Protein AF-A0A832KBS7-F1 (afdb_monomer)

Nearest PDB structures (foldseek):
  8oir-assembly1_Aa  TM=6.541E-01  e=2.185E-02  Homo sapiens

Mean predicted aligned error: 11.43 Å

pLDDT: mean 84.5, std 11.67, range [45.91, 96.69]

Foldseek 3Di:
DVVLVVVLVVLVVLLVVLVVCVVPDDDDDPVCVVSVVSNVLSVVLVVLSVVLVVLVVVLVVLVVQCPDPDPVSVVVSVVVNVVSVVVNVVSSVVNCVSPDCVVVPPDDDDDDQ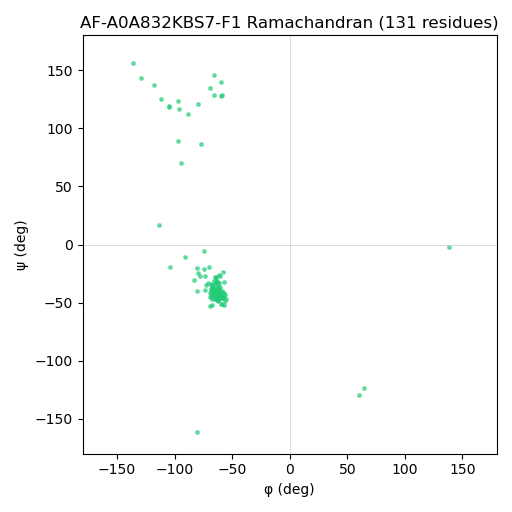DQDPDPPVSVVVSVVVVVVD

Structure (mmCIF, N/CA/C/O backbone):
data_AF-A0A832KBS7-F1
#
_entry.id   AF-A0A832KBS7-F1
#
loop_
_atom_site.group_PDB
_atom_site.id
_atom_site.type_symbol
_atom_site.label_atom_id
_atom_site.label_alt_id
_atom_site.label_comp_id
_atom_site.label_asym_id
_atom_site.label_entity_id
_atom_site.label_seq_id
_atom_site.pdbx_PDB_ins_code
_atom_site.Cartn_x
_atom_site.Cartn_y
_atom_site.Cartn_z
_atom_site.occupancy
_atom_site.B_iso_or_equiv
_atom_site.auth_seq_id
_atom_site.auth_comp_id
_atom_site.auth_asym_id
_atom_site.auth_atom_id
_atom_site.pdbx_PDB_model_num
ATOM 1 N N . MET A 1 1 ? 7.654 -3.974 10.184 1.00 50.47 1 MET A N 1
ATOM 2 C CA . MET A 1 1 ? 6.546 -3.039 9.891 1.00 50.47 1 MET A CA 1
ATOM 3 C C . MET A 1 1 ? 7.036 -1.706 9.322 1.00 50.47 1 MET A C 1
ATOM 5 O O . MET A 1 1 ? 6.384 -1.224 8.414 1.00 50.47 1 MET A O 1
ATOM 9 N N . GLU A 1 2 ? 8.180 -1.144 9.743 1.00 57.00 2 GLU A N 1
ATOM 10 C CA . GLU A 1 2 ? 8.692 0.133 9.181 1.00 57.00 2 GLU A CA 1
ATOM 11 C C . GLU A 1 2 ? 9.035 0.082 7.680 1.00 57.00 2 GLU A C 1
ATOM 13 O O . GLU A 1 2 ? 8.813 1.056 6.971 1.00 57.00 2 GLU A O 1
ATOM 18 N N . GLY A 1 3 ? 9.482 -1.068 7.160 1.00 73.88 3 GLY A N 1
ATOM 19 C CA . GLY A 1 3 ? 9.907 -1.173 5.759 1.00 73.88 3 GLY A CA 1
ATOM 20 C C . GLY A 1 3 ? 8.812 -0.897 4.721 1.00 73.88 3 GLY A C 1
ATOM 21 O O . GLY A 1 3 ? 9.093 -0.274 3.706 1.00 73.88 3 GLY A O 1
ATOM 22 N N . ILE A 1 4 ? 7.558 -1.308 4.963 1.00 81.00 4 ILE A N 1
ATOM 23 C CA . ILE A 1 4 ? 6.496 -1.131 3.956 1.00 81.00 4 ILE A CA 1
ATOM 24 C C . ILE A 1 4 ? 6.055 0.328 3.828 1.00 81.00 4 ILE A C 1
ATOM 26 O O . ILE A 1 4 ? 5.757 0.779 2.729 1.00 81.00 4 ILE A O 1
ATOM 30 N N . LEU A 1 5 ? 6.054 1.081 4.932 1.00 83.31 5 LEU A N 1
ATOM 31 C CA . LEU A 1 5 ? 5.694 2.499 4.918 1.00 83.31 5 LEU A CA 1
ATOM 32 C C . LEU A 1 5 ? 6.730 3.316 4.141 1.00 83.31 5 LEU A C 1
ATOM 34 O O . LEU A 1 5 ? 6.354 4.156 3.329 1.00 83.31 5 LEU A O 1
ATOM 38 N N . THR A 1 6 ? 8.017 3.002 4.306 1.00 86.00 6 THR A N 1
ATOM 39 C CA . THR A 1 6 ? 9.089 3.624 3.519 1.00 86.00 6 THR A CA 1
ATOM 40 C C . THR A 1 6 ? 8.956 3.324 2.024 1.00 86.00 6 THR A C 1
ATOM 42 O O . THR A 1 6 ? 9.149 4.216 1.202 1.00 86.00 6 THR A O 1
ATOM 45 N N . GLU A 1 7 ? 8.609 2.091 1.643 1.00 84.75 7 GLU A N 1
ATOM 46 C CA . GLU A 1 7 ? 8.374 1.753 0.231 1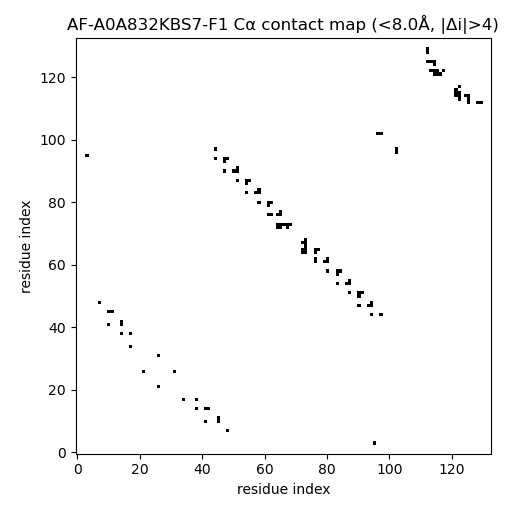.00 84.75 7 GLU A CA 1
ATOM 47 C C . GLU A 1 7 ? 7.141 2.470 -0.334 1.00 84.75 7 GLU A C 1
ATOM 49 O O . GLU A 1 7 ? 7.194 3.029 -1.427 1.00 84.75 7 GLU A O 1
ATOM 54 N N . ILE A 1 8 ? 6.054 2.534 0.437 1.00 88.94 8 ILE A N 1
ATOM 55 C CA . ILE A 1 8 ? 4.846 3.288 0.084 1.00 88.94 8 ILE A CA 1
ATOM 56 C C . ILE A 1 8 ? 5.174 4.758 -0.215 1.00 88.94 8 ILE A C 1
ATOM 58 O O . ILE A 1 8 ? 4.748 5.285 -1.243 1.00 88.94 8 ILE A O 1
ATOM 62 N N . GLU A 1 9 ? 5.961 5.408 0.643 1.00 89.12 9 GLU A N 1
ATOM 63 C CA . GLU A 1 9 ? 6.368 6.804 0.450 1.00 89.12 9 GLU A CA 1
ATOM 64 C C . GLU A 1 9 ? 7.189 6.998 -0.829 1.00 89.12 9 GLU A C 1
ATOM 66 O O . GLU A 1 9 ? 6.992 7.981 -1.547 1.00 89.12 9 GLU A O 1
ATOM 71 N N . LYS A 1 10 ? 8.079 6.053 -1.163 1.00 89.06 10 LYS A N 1
ATOM 72 C CA . LYS A 1 10 ? 8.833 6.095 -2.425 1.00 89.06 10 LYS A CA 1
ATOM 73 C C . LYS A 1 10 ? 7.901 6.060 -3.633 1.00 89.06 10 LYS A C 1
ATOM 75 O O . LYS A 1 10 ? 8.069 6.875 -4.537 1.00 89.06 10 LYS A O 1
ATOM 80 N N . PHE A 1 11 ? 6.911 5.165 -3.646 1.00 89.75 11 PHE A N 1
ATOM 81 C CA . PHE A 1 11 ? 5.966 5.055 -4.763 1.00 89.75 11 PHE A CA 1
ATOM 82 C C . PHE A 1 11 ? 5.064 6.284 -4.898 1.00 89.75 11 PHE A C 1
ATOM 84 O O . PHE A 1 11 ? 4.825 6.745 -6.013 1.00 89.75 11 PHE A O 1
ATOM 91 N N . GLU A 1 12 ? 4.606 6.864 -3.790 1.00 91.06 12 GLU A N 1
ATOM 92 C CA . GLU A 1 12 ? 3.830 8.108 -3.815 1.00 91.06 12 GLU A CA 1
ATOM 93 C C . GLU A 1 12 ? 4.645 9.298 -4.329 1.00 91.06 12 GLU A C 1
ATOM 95 O O . GLU A 1 12 ? 4.154 10.076 -5.152 1.00 91.06 12 GLU A O 1
ATOM 100 N N . ASN A 1 13 ? 5.893 9.434 -3.872 1.00 91.75 13 ASN A N 1
ATOM 101 C CA . ASN A 1 13 ? 6.796 10.474 -4.358 1.00 91.75 13 ASN A CA 1
ATOM 102 C C . ASN A 1 13 ? 7.065 10.293 -5.851 1.00 91.75 13 ASN A C 1
ATOM 104 O O . ASN A 1 13 ? 6.926 11.246 -6.616 1.00 91.75 13 ASN A O 1
ATOM 108 N N . ARG A 1 14 ? 7.335 9.059 -6.285 1.00 90.06 14 ARG A N 1
ATOM 109 C CA . ARG A 1 14 ? 7.560 8.750 -7.694 1.00 90.06 14 ARG A CA 1
ATOM 110 C C . ARG A 1 14 ? 6.336 9.040 -8.561 1.00 90.06 14 ARG A C 1
ATOM 112 O O . ARG A 1 14 ? 6.466 9.610 -9.640 1.00 90.06 14 ARG A O 1
ATOM 119 N N . TYR A 1 15 ? 5.137 8.713 -8.082 1.00 91.38 15 TYR A N 1
ATOM 120 C CA . TYR A 1 15 ? 3.894 9.034 -8.781 1.00 91.38 15 TYR A CA 1
ATOM 121 C C . TYR A 1 15 ? 3.692 10.547 -8.925 1.00 91.38 15 TYR A C 1
ATOM 123 O O . TYR A 1 15 ? 3.265 11.021 -9.980 1.00 91.38 15 TYR A O 1
ATOM 131 N N . ARG A 1 16 ? 4.031 11.329 -7.893 1.00 92.19 16 ARG A N 1
ATOM 132 C CA . ARG A 1 16 ? 3.989 12.797 -7.956 1.00 92.19 16 ARG A CA 1
ATOM 133 C C . ARG A 1 16 ? 5.000 13.345 -8.960 1.00 92.19 16 ARG A C 1
ATOM 135 O O . ARG A 1 16 ? 4.628 14.166 -9.793 1.00 92.19 16 ARG A O 1
ATOM 142 N N . GLU A 1 17 ? 6.237 12.856 -8.919 1.00 89.88 17 GLU A N 1
ATOM 143 C CA . GLU A 1 17 ? 7.285 13.227 -9.872 1.00 89.88 17 GLU A CA 1
ATOM 144 C C . GLU A 1 17 ? 6.856 12.956 -11.313 1.00 89.88 17 GLU A C 1
ATOM 146 O O . GLU A 1 17 ? 6.961 13.844 -12.152 1.00 89.88 17 GLU A O 1
ATOM 151 N N . LEU A 1 18 ? 6.324 11.764 -11.604 1.00 87.81 18 LEU A N 1
ATOM 152 C CA . LEU A 1 18 ? 5.857 11.423 -12.947 1.00 87.81 18 LEU A CA 1
ATOM 153 C C . LEU A 1 18 ? 4.716 12.336 -13.404 1.00 87.81 18 LEU A C 1
ATOM 155 O O . LEU A 1 18 ? 4.747 12.807 -14.537 1.00 87.81 18 LEU A O 1
ATOM 159 N N . ASN A 1 19 ? 3.748 12.647 -12.537 1.00 89.62 19 ASN A N 1
ATOM 160 C CA . ASN A 1 19 ? 2.683 13.602 -12.867 1.00 89.62 19 ASN A CA 1
ATOM 161 C C . ASN A 1 19 ? 3.239 14.991 -13.221 1.00 89.62 19 ASN A C 1
ATOM 163 O O . ASN A 1 19 ? 2.821 15.592 -14.211 1.00 89.62 19 ASN A O 1
ATOM 167 N N . GLU A 1 20 ? 4.201 15.501 -12.448 1.00 89.44 20 GLU A N 1
ATOM 168 C CA . GLU A 1 20 ? 4.854 16.780 -12.749 1.00 89.44 20 GLU A CA 1
ATOM 169 C C . GLU A 1 20 ? 5.660 16.724 -14.051 1.00 89.44 20 GLU A C 1
ATOM 171 O O . GLU A 1 20 ? 5.636 17.667 -14.845 1.00 89.44 20 GLU A O 1
ATOM 176 N N . LEU A 1 21 ? 6.352 15.611 -14.286 1.00 86.12 21 LEU A N 1
ATOM 177 C CA . LEU A 1 21 ? 7.130 15.357 -15.491 1.00 86.12 21 LEU A CA 1
ATOM 178 C C . LEU A 1 21 ? 6.241 15.336 -16.739 1.00 86.12 21 LEU A C 1
ATOM 180 O O . LEU A 1 21 ? 6.553 16.036 -17.703 1.00 86.12 21 LEU A O 1
ATOM 184 N N . PHE A 1 22 ? 5.115 14.615 -16.706 1.00 85.62 22 PHE A N 1
ATOM 185 C CA . PHE A 1 22 ? 4.126 14.593 -17.791 1.00 85.62 22 PHE A CA 1
ATOM 186 C C . PHE A 1 22 ? 3.471 15.958 -18.020 1.00 85.62 22 PHE A C 1
ATOM 188 O O . PHE A 1 22 ? 3.163 16.301 -19.158 1.00 85.62 22 PHE A O 1
ATOM 195 N N . ALA A 1 23 ? 3.285 16.761 -16.970 1.00 86.69 23 ALA A N 1
ATOM 196 C CA . ALA A 1 23 ? 2.718 18.102 -17.096 1.00 86.69 23 ALA A CA 1
ATOM 197 C C . ALA A 1 23 ? 3.693 19.125 -17.710 1.00 86.69 23 ALA A C 1
ATOM 199 O O . ALA A 1 23 ? 3.254 20.113 -18.299 1.00 86.69 23 ALA A O 1
ATOM 200 N N . ARG A 1 24 ? 5.010 18.928 -17.550 1.00 81.56 24 ARG A N 1
ATOM 201 C CA . ARG A 1 24 ? 6.047 19.894 -17.966 1.00 81.56 24 ARG A CA 1
ATOM 202 C C . ARG A 1 24 ? 6.794 19.510 -19.243 1.00 81.56 24 ARG A C 1
ATOM 204 O O . ARG A 1 24 ? 7.412 20.386 -19.845 1.00 81.56 24 ARG A O 1
ATOM 211 N N . SER A 1 25 ? 6.767 18.239 -19.645 1.00 78.19 25 SER A N 1
ATOM 212 C CA . SER A 1 25 ? 7.628 17.706 -20.708 1.00 78.19 25 SER A CA 1
ATOM 213 C C . SER A 1 25 ? 6.840 16.935 -21.764 1.00 78.19 25 SER A C 1
ATOM 215 O O . SER A 1 25 ? 5.930 16.178 -21.448 1.00 78.19 25 SER A O 1
ATOM 217 N N . ASN A 1 26 ? 7.261 17.055 -23.025 1.00 75.56 26 ASN A N 1
ATOM 218 C CA . ASN A 1 26 ? 6.802 16.187 -24.110 1.00 75.56 26 ASN A CA 1
ATOM 219 C C . ASN A 1 26 ? 7.816 15.058 -24.323 1.00 75.56 26 ASN A C 1
ATOM 221 O O . ASN A 1 26 ? 8.751 15.203 -25.113 1.00 75.56 26 ASN A O 1
ATOM 225 N N . PHE A 1 27 ? 7.640 13.943 -23.611 1.00 79.06 27 PHE A N 1
ATOM 226 C CA . PHE A 1 27 ? 8.446 12.734 -23.813 1.00 79.06 27 PHE A CA 1
ATOM 227 C C . PHE A 1 27 ? 8.190 12.121 -25.195 1.00 79.06 27 PHE A C 1
ATOM 229 O O . PHE A 1 27 ? 7.069 12.158 -25.703 1.00 79.06 27 PHE A O 1
ATOM 236 N N . GLN A 1 28 ? 9.221 11.528 -25.802 1.00 77.88 28 GLN A N 1
ATOM 237 C CA . GLN A 1 28 ? 9.121 10.873 -27.110 1.00 77.88 28 GLN A CA 1
ATOM 238 C C . GLN A 1 28 ? 9.860 9.533 -27.124 1.00 77.88 28 GLN A C 1
ATOM 240 O O . GLN A 1 28 ? 10.795 9.300 -26.361 1.00 77.88 28 GLN A O 1
ATOM 245 N N . GLY A 1 29 ? 9.449 8.641 -28.026 1.00 78.44 29 GLY A N 1
ATOM 246 C CA . GLY A 1 29 ? 10.133 7.370 -28.251 1.00 78.44 29 GLY A CA 1
ATOM 247 C C . GLY A 1 29 ? 10.172 6.478 -27.006 1.00 78.44 29 GLY A C 1
ATOM 248 O O . GLY A 1 29 ? 9.142 6.214 -26.388 1.00 78.44 29 GLY A O 1
ATOM 249 N N . LYS A 1 30 ? 11.364 5.979 -26.661 1.00 78.25 30 LYS A N 1
ATOM 250 C CA . LYS A 1 30 ? 11.553 4.993 -25.584 1.00 78.25 30 LYS A CA 1
ATOM 251 C C . LYS A 1 30 ? 11.246 5.548 -24.190 1.00 78.25 30 LYS A C 1
ATOM 253 O O . LYS A 1 30 ? 10.624 4.844 -23.404 1.00 78.25 30 LYS A O 1
ATOM 258 N N . GLU A 1 31 ? 11.592 6.805 -23.920 1.00 77.75 31 GLU A N 1
ATOM 259 C CA . GLU A 1 31 ? 11.370 7.441 -22.610 1.00 77.75 31 GLU A CA 1
ATOM 260 C C . GLU A 1 31 ? 9.877 7.537 -22.275 1.00 77.75 31 GLU A C 1
ATOM 262 O O . GLU A 1 31 ? 9.459 7.226 -21.163 1.00 77.75 31 GLU A O 1
ATOM 267 N N . LEU A 1 32 ? 9.046 7.888 -23.265 1.00 82.25 32 LEU A N 1
ATOM 268 C CA . LEU A 1 32 ? 7.593 7.919 -23.092 1.00 82.25 32 LEU A CA 1
ATOM 269 C C . LEU A 1 32 ? 7.042 6.528 -22.754 1.00 82.25 32 LEU A C 1
ATOM 271 O O . LEU A 1 32 ? 6.203 6.402 -21.868 1.00 82.25 32 LEU A O 1
ATOM 275 N N . ALA A 1 33 ? 7.511 5.487 -23.444 1.00 78.81 33 ALA A N 1
ATOM 276 C CA . ALA A 1 33 ? 7.057 4.118 -23.211 1.00 78.81 33 ALA A CA 1
ATOM 277 C C . ALA A 1 33 ? 7.481 3.584 -21.831 1.00 78.81 33 ALA A C 1
ATOM 279 O O . ALA A 1 33 ? 6.743 2.820 -21.210 1.00 78.81 33 ALA A O 1
ATOM 280 N N . GLU A 1 34 ? 8.655 3.968 -21.335 1.00 82.31 34 GLU A N 1
ATOM 281 C CA . GLU A 1 34 ? 9.123 3.610 -19.993 1.00 82.31 34 GLU A CA 1
ATOM 282 C C . GLU A 1 34 ? 8.308 4.321 -18.908 1.00 82.31 34 GLU A C 1
ATOM 284 O O . GLU A 1 34 ? 7.702 3.649 -18.070 1.00 82.31 34 GLU A O 1
ATOM 289 N N . TYR A 1 35 ? 8.185 5.650 -18.977 1.00 83.94 35 TYR A N 1
ATOM 290 C CA . TYR A 1 35 ? 7.425 6.414 -17.986 1.00 83.94 35 TYR A CA 1
ATOM 291 C C . TYR A 1 35 ? 5.929 6.108 -18.014 1.00 83.94 35 TYR A C 1
ATOM 293 O O . TYR A 1 35 ? 5.302 6.074 -16.961 1.00 83.94 35 TYR A O 1
ATOM 301 N N . ALA A 1 36 ? 5.337 5.842 -19.182 1.00 84.19 36 ALA A N 1
ATOM 302 C CA . ALA A 1 36 ? 3.926 5.472 -19.270 1.00 84.19 36 ALA A CA 1
ATOM 303 C C . ALA A 1 36 ? 3.646 4.109 -18.617 1.00 84.19 36 ALA A C 1
ATOM 305 O O . ALA A 1 36 ? 2.617 3.942 -17.965 1.00 84.19 36 ALA A O 1
ATOM 306 N N . ARG A 1 37 ? 4.563 3.140 -18.752 1.00 84.06 37 ARG A N 1
ATOM 307 C CA . ARG A 1 37 ? 4.449 1.839 -18.073 1.00 84.06 37 ARG A CA 1
ATOM 308 C C . ARG A 1 37 ? 4.576 1.985 -16.564 1.00 84.06 37 ARG A C 1
ATOM 310 O O . ARG A 1 37 ? 3.766 1.424 -15.830 1.00 84.06 37 ARG A O 1
ATOM 317 N N . GLU A 1 38 ? 5.559 2.760 -16.115 1.00 85.81 38 GLU A N 1
ATOM 318 C CA . GLU A 1 38 ? 5.752 3.054 -14.696 1.00 85.81 38 GLU A CA 1
ATOM 319 C C . GLU A 1 38 ? 4.535 3.782 -14.102 1.00 85.81 38 GLU A C 1
ATOM 321 O O . GLU A 1 38 ? 4.026 3.402 -13.049 1.00 85.81 38 GLU A O 1
ATOM 326 N N . PHE A 1 39 ? 4.003 4.771 -14.819 1.00 87.12 39 PHE A N 1
ATOM 327 C CA . PHE A 1 39 ? 2.806 5.502 -14.423 1.00 87.12 39 PHE A CA 1
ATOM 328 C C . PHE A 1 39 ? 1.578 4.596 -14.335 1.00 87.12 39 PHE A C 1
ATOM 330 O O . PHE A 1 39 ? 0.879 4.626 -13.329 1.00 87.12 39 PHE A O 1
ATOM 337 N N . ALA A 1 40 ? 1.342 3.746 -15.337 1.00 87.19 40 ALA A N 1
ATOM 338 C CA . ALA A 1 40 ? 0.214 2.814 -15.348 1.00 87.19 40 ALA A CA 1
ATOM 339 C C . ALA A 1 40 ? 0.289 1.773 -14.219 1.00 87.19 40 ALA A C 1
ATOM 341 O O . ALA A 1 40 ? -0.739 1.284 -13.745 1.00 87.19 40 ALA A O 1
ATOM 342 N N . PHE A 1 41 ? 1.499 1.409 -13.786 1.00 87.56 41 PHE A N 1
ATOM 343 C CA . PHE A 1 41 ? 1.684 0.605 -12.583 1.00 87.56 41 PHE A CA 1
ATOM 344 C C . PHE A 1 41 ? 1.288 1.391 -11.329 1.00 87.56 41 PHE A C 1
ATOM 346 O O . PHE A 1 41 ? 0.455 0.933 -10.542 1.00 87.56 41 PHE A O 1
ATOM 353 N N . LEU A 1 42 ? 1.842 2.593 -11.167 1.00 90.12 42 LEU A N 1
ATOM 354 C CA . LEU A 1 42 ? 1.601 3.430 -9.997 1.00 90.12 42 LEU A CA 1
ATOM 355 C C . LEU A 1 42 ? 0.133 3.850 -9.872 1.00 90.12 42 LEU A C 1
ATOM 357 O O . LEU A 1 42 ? -0.412 3.819 -8.776 1.00 90.12 42 LEU A O 1
ATOM 361 N N . GLU A 1 43 ? -0.545 4.143 -10.979 1.00 89.25 43 GLU A N 1
ATOM 362 C CA . GLU A 1 43 ? -1.972 4.481 -11.016 1.00 89.25 43 GLU A CA 1
ATOM 363 C C . GLU A 1 43 ? -2.849 3.377 -10.396 1.00 89.25 43 GLU A C 1
ATOM 365 O O . GLU A 1 43 ? -3.858 3.666 -9.756 1.00 89.25 43 GLU A O 1
ATOM 370 N N . LYS A 1 44 ? -2.437 2.107 -10.508 1.00 89.44 44 LYS A N 1
ATOM 371 C CA . LYS A 1 44 ? -3.126 0.965 -9.881 1.00 89.44 44 LYS A CA 1
ATOM 372 C C . LYS A 1 44 ? -2.733 0.760 -8.418 1.00 89.44 44 LYS A C 1
ATOM 374 O O . LYS A 1 44 ? -3.540 0.260 -7.634 1.00 89.44 44 LYS A O 1
ATOM 379 N N . LEU A 1 45 ? -1.501 1.110 -8.052 1.00 90.81 45 LEU A N 1
ATOM 380 C CA . LEU A 1 45 ? -0.961 0.921 -6.705 1.00 90.81 45 LEU A CA 1
ATOM 381 C C . LEU A 1 45 ? -1.422 2.018 -5.731 1.00 90.81 45 LEU A C 1
ATOM 383 O O . LEU A 1 45 ? -1.760 1.724 -4.585 1.00 90.81 45 LEU A O 1
ATOM 387 N N . ILE A 1 46 ? -1.478 3.274 -6.183 1.00 93.25 46 ILE A N 1
ATOM 388 C CA . ILE A 1 46 ? -1.793 4.443 -5.348 1.00 93.25 46 ILE A CA 1
ATOM 389 C C . ILE A 1 46 ? -3.159 4.337 -4.647 1.00 93.25 46 ILE A C 1
ATOM 391 O O . ILE A 1 46 ? -3.207 4.599 -3.445 1.00 93.25 46 ILE A O 1
ATOM 395 N N . PRO A 1 47 ? -4.257 3.904 -5.299 1.00 94.06 47 PRO A N 1
ATOM 396 C CA . PRO A 1 47 ? -5.539 3.728 -4.615 1.00 94.06 47 PRO A CA 1
ATOM 397 C C . PRO A 1 47 ? -5.470 2.728 -3.452 1.00 94.06 47 PRO A C 1
ATOM 399 O O . PRO A 1 47 ? -6.012 2.998 -2.383 1.00 94.06 47 PRO A O 1
ATOM 402 N N . LYS A 1 48 ? -4.740 1.614 -3.617 1.00 93.44 48 LYS A N 1
ATOM 403 C CA . LYS A 1 48 ? -4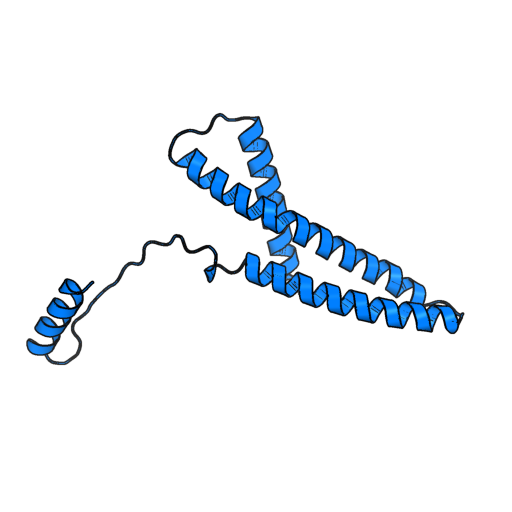.545 0.609 -2.555 1.00 93.44 48 LYS A CA 1
ATOM 404 C C . LYS A 1 48 ? -3.761 1.184 -1.378 1.00 93.44 48 LYS A C 1
ATOM 406 O O . LYS A 1 48 ? -4.104 0.949 -0.223 1.00 93.44 48 LYS A O 1
ATOM 411 N N . ILE A 1 49 ? -2.728 1.974 -1.672 1.00 93.62 49 ILE A N 1
ATOM 412 C CA . ILE A 1 49 ? -1.938 2.692 -0.665 1.00 93.62 49 ILE A CA 1
ATOM 413 C C . ILE A 1 49 ? -2.814 3.674 0.125 1.00 93.62 49 ILE A C 1
ATOM 415 O O . ILE A 1 49 ? -2.727 3.732 1.354 1.00 93.62 49 ILE A O 1
ATOM 419 N N . GLN A 1 50 ? -3.662 4.438 -0.564 1.00 94.38 50 GLN A N 1
ATOM 420 C CA . GLN A 1 50 ? -4.571 5.392 0.071 1.00 94.38 50 GLN A CA 1
ATOM 421 C C . GLN A 1 50 ? -5.589 4.685 0.970 1.00 94.38 50 GLN A C 1
ATOM 423 O O . GLN A 1 50 ? -5.818 5.127 2.096 1.00 94.38 50 GLN A O 1
ATOM 428 N N . GLU A 1 51 ? -6.155 3.569 0.508 1.00 95.62 51 GLU A N 1
ATOM 429 C CA . GLU A 1 51 ? -7.056 2.734 1.303 1.00 95.62 51 GLU A CA 1
ATOM 430 C C . GLU A 1 51 ? -6.352 2.188 2.551 1.00 95.62 51 GLU A C 1
ATOM 432 O O . GLU A 1 51 ? -6.863 2.331 3.659 1.00 95.62 51 GLU A O 1
ATOM 437 N N . TYR A 1 52 ? -5.133 1.663 2.406 1.00 95.44 52 TYR A N 1
ATOM 438 C CA . TYR A 1 52 ? -4.336 1.171 3.529 1.00 95.44 52 TYR A CA 1
ATOM 439 C C . TYR A 1 52 ? -4.075 2.259 4.580 1.00 95.44 52 TYR A C 1
ATOM 441 O O . TYR A 1 52 ? -4.293 2.037 5.771 1.00 95.44 52 TYR A O 1
ATOM 449 N N . LYS A 1 53 ? -3.676 3.466 4.157 1.00 94.38 53 LYS A N 1
ATOM 450 C CA . LYS A 1 53 ? -3.488 4.607 5.070 1.00 94.38 53 LYS A CA 1
ATOM 451 C C . LYS A 1 53 ? -4.786 5.022 5.760 1.00 94.38 53 LYS A C 1
ATOM 453 O O . LYS A 1 53 ? -4.757 5.385 6.934 1.00 94.38 53 LYS A O 1
ATOM 458 N N . LYS A 1 54 ? -5.918 4.955 5.055 1.00 96.12 54 LYS A N 1
ATOM 459 C CA . LYS A 1 54 ? -7.234 5.228 5.638 1.00 96.12 54 LYS A CA 1
ATOM 460 C C . LYS A 1 54 ? -7.567 4.218 6.735 1.00 96.12 54 LYS A C 1
ATOM 462 O O . LYS A 1 54 ? -7.917 4.638 7.831 1.00 96.12 54 LYS A O 1
ATOM 467 N N . VAL A 1 55 ? -7.375 2.924 6.475 1.00 96.50 55 VAL A N 1
A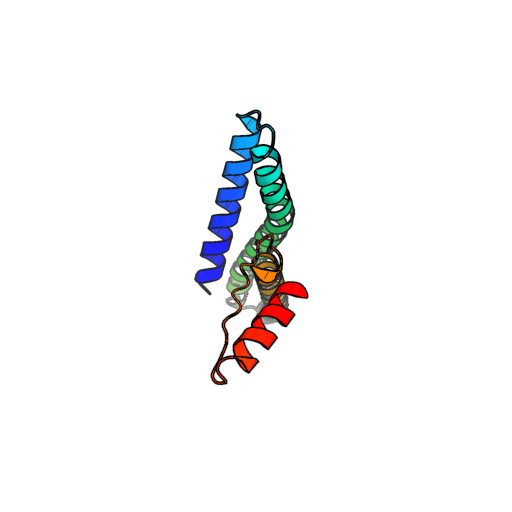TOM 468 C CA . VAL A 1 55 ? -7.596 1.862 7.468 1.00 96.50 55 VAL A CA 1
ATOM 469 C C . VAL A 1 55 ? -6.673 2.035 8.675 1.00 96.50 55 VAL A C 1
ATOM 471 O O . VAL A 1 55 ? -7.127 1.910 9.805 1.00 96.50 55 VAL A O 1
ATOM 474 N N . LEU A 1 56 ? -5.395 2.383 8.476 1.00 94.94 56 LEU A N 1
ATOM 475 C CA . LEU A 1 56 ? -4.484 2.669 9.593 1.00 94.94 56 LEU A CA 1
ATOM 476 C C . LEU A 1 56 ? -4.993 3.806 10.485 1.00 94.94 56 LEU A C 1
ATOM 478 O O . LEU A 1 56 ? -4.929 3.692 11.707 1.00 94.94 56 LEU A O 1
ATOM 482 N N . LYS A 1 57 ? -5.522 4.872 9.880 1.00 95.75 57 LYS A N 1
ATOM 483 C CA . LYS A 1 57 ? -6.115 5.982 10.625 1.00 95.75 57 LYS A CA 1
ATOM 484 C C . LYS A 1 57 ? -7.393 5.558 11.354 1.00 95.75 57 LYS A C 1
ATOM 486 O O . LYS A 1 57 ? -7.562 5.887 12.517 1.00 95.75 57 LYS A O 1
ATOM 491 N N . GLU A 1 58 ? -8.266 4.795 10.700 1.00 95.94 58 GLU A N 1
ATOM 492 C CA . GLU A 1 58 ? -9.487 4.264 11.321 1.00 95.94 58 GLU A CA 1
ATOM 493 C C . GLU A 1 58 ? -9.167 3.350 12.514 1.00 95.94 58 GLU A C 1
ATOM 495 O O . GLU A 1 58 ? -9.869 3.398 13.522 1.00 95.94 58 GLU A O 1
ATOM 500 N N . ILE A 1 59 ? -8.089 2.560 12.443 1.00 95.88 59 ILE A N 1
ATOM 501 C CA . ILE A 1 59 ? -7.587 1.766 13.574 1.00 95.88 59 ILE A CA 1
ATOM 502 C C . ILE A 1 59 ? -7.162 2.680 14.720 1.00 95.88 59 ILE A C 1
ATOM 504 O O . ILE A 1 59 ? -7.554 2.437 15.857 1.00 95.88 59 ILE A O 1
ATOM 508 N N . GLU A 1 60 ? -6.375 3.720 14.439 1.00 94.62 60 GLU A N 1
ATOM 509 C CA . GLU A 1 60 ? -5.931 4.677 15.457 1.00 94.62 60 GLU A CA 1
ATOM 510 C C . GLU A 1 60 ? -7.129 5.353 16.135 1.00 94.62 60 GLU A C 1
ATOM 512 O O . GLU A 1 60 ? -7.259 5.296 17.359 1.00 94.62 60 GLU A O 1
ATOM 517 N N . ASP A 1 61 ? -8.055 5.889 15.337 1.00 93.00 61 ASP A N 1
ATOM 518 C CA . ASP A 1 61 ? -9.272 6.543 15.813 1.00 93.00 61 ASP A CA 1
ATOM 519 C C . ASP A 1 61 ? -10.126 5.569 16.653 1.00 93.00 61 ASP A C 1
ATOM 521 O O . ASP A 1 61 ? -10.553 5.904 17.760 1.00 93.00 61 ASP A O 1
ATOM 525 N N . THR A 1 62 ? -10.321 4.328 16.194 1.00 92.75 62 THR A N 1
ATOM 526 C CA . THR A 1 62 ? -11.133 3.320 16.904 1.00 92.75 62 THR A CA 1
ATOM 527 C C . THR A 1 62 ? -10.448 2.811 18.175 1.00 92.75 62 THR A C 1
ATOM 529 O O . THR A 1 62 ? -11.115 2.552 19.178 1.00 92.75 62 THR A O 1
ATOM 532 N N . ALA A 1 63 ? -9.116 2.722 18.189 1.00 91.25 63 ALA A N 1
ATOM 533 C CA . ALA A 1 63 ? -8.347 2.347 19.374 1.00 91.25 63 ALA A CA 1
ATOM 534 C C . ALA A 1 63 ? -8.537 3.347 20.520 1.00 91.25 63 ALA A C 1
ATOM 536 O O . ALA A 1 63 ? -8.601 2.934 21.679 1.00 91.25 63 ALA A O 1
ATOM 537 N N . THR A 1 64 ? -8.729 4.638 20.222 1.00 90.00 64 THR A N 1
ATOM 538 C CA . THR A 1 64 ? -9.042 5.632 21.264 1.00 90.00 64 THR A CA 1
ATOM 539 C C . THR A 1 64 ? -10.389 5.374 21.951 1.00 90.00 64 THR A C 1
ATOM 541 O O . THR A 1 64 ? -10.547 5.667 23.138 1.00 90.00 64 THR A O 1
ATOM 544 N N . LEU A 1 65 ? -11.347 4.748 21.256 1.00 87.50 65 LEU A N 1
ATOM 545 C CA . LEU A 1 65 ? -12.679 4.446 21.790 1.00 87.50 65 LEU A CA 1
ATOM 546 C C . LEU A 1 65 ? -12.673 3.276 22.785 1.00 87.50 65 LEU A C 1
ATOM 548 O O . LEU A 1 65 ? -13.562 3.197 23.637 1.00 87.50 65 LEU A O 1
ATOM 552 N N . ILE A 1 66 ? -11.654 2.404 22.755 1.00 82.88 66 ILE A N 1
ATOM 553 C CA . ILE A 1 66 ? -11.473 1.336 23.758 1.00 82.88 66 ILE A CA 1
ATOM 554 C C . ILE A 1 66 ? -11.273 1.920 25.162 1.00 82.88 66 ILE A C 1
ATOM 556 O O . ILE A 1 66 ? -11.611 1.278 26.157 1.00 82.88 66 ILE A O 1
ATOM 560 N N . SER A 1 67 ? -10.765 3.145 25.277 1.00 81.31 67 SER A N 1
ATOM 561 C CA . SER A 1 67 ? -10.599 3.806 26.572 1.00 81.31 67 SER A CA 1
ATOM 562 C C . SER A 1 67 ? -11.916 4.301 27.186 1.00 81.31 67 SER A C 1
ATOM 564 O O . SER A 1 67 ? -11.904 4.723 28.339 1.00 81.31 67 SER A O 1
ATOM 566 N N . SER A 1 68 ? -13.051 4.210 26.479 1.00 82.19 68 SER A N 1
ATOM 567 C CA . SER A 1 68 ? -14.367 4.619 26.994 1.00 82.19 68 SER A CA 1
ATOM 568 C C . SER A 1 68 ? -14.776 3.841 28.253 1.00 82.19 68 SER A C 1
ATOM 570 O O . SER A 1 68 ? -14.569 2.632 28.356 1.00 82.19 68 SER A O 1
ATOM 572 N N . GLU A 1 69 ? -15.384 4.501 29.238 1.00 79.88 69 GLU A N 1
ATOM 573 C CA . GLU A 1 69 ? -15.880 3.846 30.460 1.00 79.88 69 GLU A CA 1
ATOM 574 C C . GLU A 1 69 ? -17.107 2.955 30.194 1.00 79.88 69 GLU A C 1
ATOM 576 O O . GLU A 1 69 ? -17.379 2.016 30.946 1.00 79.88 69 GLU A O 1
ATOM 581 N N . GLU A 1 70 ? -17.796 3.176 29.075 1.00 90.00 70 GLU A N 1
ATOM 582 C CA . GLU A 1 70 ? -18.992 2.437 28.689 1.00 90.00 70 GLU A CA 1
ATOM 583 C C . GLU A 1 70 ? -18.654 1.072 28.069 1.00 90.00 70 GLU A C 1
ATOM 585 O O . GLU A 1 70 ? -17.992 0.953 27.034 1.00 90.00 70 GLU A O 1
ATOM 590 N N . LYS A 1 71 ? -19.155 0.000 28.695 1.00 87.69 71 LYS A N 1
ATOM 591 C CA . LYS A 1 71 ? -18.881 -1.391 28.293 1.00 87.69 71 LYS A CA 1
ATOM 592 C C . LYS A 1 71 ? -19.394 -1.732 26.889 1.00 87.69 71 LYS A C 1
ATOM 594 O O . LYS A 1 71 ? -18.771 -2.528 26.185 1.00 87.69 71 LYS A O 1
ATOM 599 N N . GLU A 1 72 ? -20.520 -1.152 26.487 1.00 89.81 72 GLU A N 1
ATOM 600 C CA . GLU A 1 72 ? -21.103 -1.363 25.159 1.00 89.81 72 GLU A CA 1
ATOM 601 C C . GLU A 1 72 ? -20.218 -0.747 24.067 1.00 89.81 72 GLU A C 1
ATOM 603 O O . GLU A 1 72 ? -19.839 -1.444 23.126 1.00 89.81 72 GLU A O 1
ATOM 608 N N . ILE A 1 73 ? -19.765 0.497 24.270 1.00 88.38 73 ILE A N 1
ATOM 609 C CA . ILE A 1 73 ? -18.831 1.195 23.372 1.00 88.38 73 ILE A CA 1
ATOM 610 C C . ILE A 1 73 ? -17.522 0.414 23.228 1.00 88.38 73 ILE A C 1
ATOM 612 O O . ILE A 1 73 ? -17.072 0.168 22.112 1.00 88.38 73 ILE A O 1
ATOM 616 N N . LYS A 1 74 ? -16.950 -0.062 24.340 1.00 89.94 74 LYS A N 1
ATOM 617 C CA . LYS A 1 74 ? -15.752 -0.920 24.330 1.00 89.94 74 LYS A CA 1
ATOM 618 C C . LYS A 1 74 ? -15.927 -2.178 23.481 1.00 89.94 74 LYS A C 1
ATOM 620 O O . LYS A 1 74 ? -15.016 -2.562 22.747 1.00 89.94 74 LYS A O 1
ATOM 625 N N . THR A 1 75 ? -17.081 -2.832 23.597 1.00 90.44 75 THR A N 1
ATOM 626 C CA . THR A 1 75 ? -17.358 -4.094 22.898 1.00 90.44 75 THR A CA 1
ATOM 627 C C . THR A 1 75 ? -17.479 -3.857 21.395 1.00 90.44 75 THR A C 1
ATOM 629 O O . THR A 1 75 ? -16.865 -4.582 20.614 1.00 90.44 75 THR A O 1
ATOM 632 N N . LEU A 1 76 ? -18.201 -2.807 20.996 1.00 90.69 76 LEU A N 1
ATOM 633 C CA . LEU A 1 76 ? -18.342 -2.409 19.595 1.00 90.69 76 LEU A CA 1
ATOM 634 C C . LEU A 1 76 ? -16.999 -1.987 18.985 1.00 90.69 76 LEU A C 1
ATOM 636 O O . LEU A 1 76 ? -16.642 -2.467 17.913 1.00 90.69 76 LEU A O 1
ATOM 640 N N . ALA A 1 77 ? -16.218 -1.166 19.694 1.00 91.81 77 ALA A N 1
ATOM 641 C CA . ALA A 1 77 ? -14.896 -0.731 19.243 1.00 91.81 77 ALA A CA 1
ATOM 642 C C . ALA A 1 77 ? -13.931 -1.913 19.051 1.00 91.81 77 ALA A C 1
ATOM 644 O O . ALA A 1 77 ? -13.210 -1.966 18.061 1.00 91.81 77 ALA A O 1
ATOM 645 N N . SER A 1 78 ? -13.956 -2.898 19.956 1.00 91.38 78 SER A N 1
ATOM 646 C CA . SER A 1 78 ? -13.114 -4.101 19.851 1.00 91.38 78 SER A CA 1
ATOM 647 C C . SER A 1 78 ? -13.460 -4.949 18.623 1.00 91.38 78 SER A C 1
ATOM 649 O O . SER A 1 78 ? -12.566 -5.433 17.933 1.00 91.38 78 SER A O 1
ATOM 651 N N . GLN A 1 79 ? -14.753 -5.117 18.329 1.00 93.88 79 GLN A N 1
ATOM 652 C CA . GLN A 1 79 ? -15.206 -5.849 17.141 1.00 93.88 79 GLN A CA 1
ATOM 653 C C . GLN A 1 79 ? -14.835 -5.126 15.846 1.00 93.88 79 GLN A C 1
ATOM 655 O O . GLN A 1 79 ? -14.469 -5.769 14.865 1.00 93.88 79 GLN A O 1
ATOM 660 N N . GLU A 1 80 ? -14.937 -3.798 15.835 1.00 94.38 80 GLU A N 1
ATOM 661 C CA . GLU A 1 80 ? -14.577 -3.003 14.666 1.00 94.38 80 GLU A CA 1
ATOM 662 C C . GLU A 1 80 ? -13.066 -3.013 14.420 1.00 94.38 80 GLU A C 1
ATOM 664 O O . GLU A 1 80 ? -12.631 -3.231 13.291 1.00 94.38 80 GLU A O 1
ATOM 669 N N . LEU A 1 81 ? -12.256 -2.906 15.477 1.00 95.12 81 LEU A N 1
ATOM 670 C CA . LEU A 1 81 ? -10.801 -3.027 15.376 1.00 95.12 81 LEU A CA 1
ATOM 671 C C . LEU A 1 81 ? -10.364 -4.353 14.776 1.00 95.12 81 LEU A C 1
ATOM 673 O O . LEU A 1 81 ? -9.498 -4.353 13.909 1.00 95.12 81 LEU A O 1
ATOM 677 N N . GLN A 1 82 ? -10.993 -5.461 15.165 1.00 95.56 82 GLN A N 1
ATOM 678 C CA . GLN A 1 82 ? -10.678 -6.760 14.578 1.00 95.56 82 GLN A CA 1
ATOM 679 C C . GLN A 1 82 ? -10.887 -6.760 13.052 1.00 95.56 82 GLN A C 1
ATOM 681 O O . GLN A 1 82 ? -10.019 -7.209 12.305 1.00 95.56 82 GLN A O 1
ATOM 686 N N . LYS A 1 83 ? -12.001 -6.201 12.562 1.00 96.25 83 LYS A N 1
ATOM 687 C CA . LYS A 1 83 ? -12.271 -6.106 11.114 1.00 96.25 83 LYS A CA 1
ATOM 688 C C . LYS A 1 83 ? -11.290 -5.182 10.394 1.00 96.25 83 LYS A C 1
ATOM 690 O O . LYS A 1 83 ? -10.906 -5.442 9.248 1.00 96.25 83 LYS A O 1
ATOM 695 N N . LEU A 1 84 ? -10.914 -4.081 11.042 1.00 96.69 84 LEU A N 1
ATOM 696 C CA . LEU A 1 84 ? -9.947 -3.135 10.501 1.00 96.69 84 LEU A CA 1
ATOM 697 C C . LEU A 1 84 ? -8.546 -3.756 10.440 1.00 96.69 84 LEU A C 1
ATOM 699 O O . LEU A 1 84 ? -7.854 -3.577 9.441 1.00 96.69 84 LEU A O 1
ATOM 703 N N . GLU A 1 85 ? -8.145 -4.543 11.440 1.00 95.50 85 GLU A N 1
ATOM 704 C CA . GLU A 1 85 ? -6.888 -5.299 11.432 1.00 95.50 85 GLU A CA 1
ATOM 705 C C . GLU A 1 85 ? -6.856 -6.353 10.318 1.00 95.50 85 GLU A C 1
ATOM 707 O O . GLU A 1 85 ? -5.870 -6.437 9.586 1.00 95.50 85 GLU A O 1
ATOM 712 N N . GLU A 1 86 ? -7.948 -7.094 10.110 1.00 96.62 86 GLU A N 1
ATOM 713 C CA . GLU A 1 86 ? -8.076 -8.033 8.987 1.00 96.62 86 GLU A CA 1
ATOM 714 C C . GLU A 1 86 ? -7.956 -7.315 7.632 1.00 96.62 86 GLU A C 1
ATOM 716 O O . GLU A 1 86 ? -7.245 -7.767 6.728 1.00 96.62 86 GLU A O 1
ATOM 721 N N . SER A 1 87 ? -8.606 -6.155 7.495 1.00 95.56 87 SER A N 1
ATOM 722 C CA . SER A 1 87 ? -8.535 -5.333 6.281 1.00 95.56 87 SER A CA 1
ATOM 723 C C . SER A 1 87 ? -7.136 -4.763 6.058 1.00 95.56 87 SER A C 1
ATOM 725 O O . SER A 1 87 ? -6.638 -4.790 4.931 1.00 95.56 87 SER A O 1
ATOM 727 N N . LYS A 1 88 ? -6.470 -4.311 7.126 1.00 95.69 88 LYS A N 1
ATOM 728 C CA . LYS A 1 88 ? -5.076 -3.864 7.104 1.00 95.69 88 LYS A CA 1
ATOM 729 C C . LYS A 1 88 ? -4.173 -4.981 6.592 1.00 95.69 88 LYS A C 1
ATOM 731 O O . LYS A 1 88 ? -3.415 -4.735 5.662 1.00 95.69 88 LYS A O 1
ATOM 736 N N . SER A 1 89 ? -4.257 -6.187 7.156 1.00 95.19 89 SER A N 1
ATOM 737 C CA . SER A 1 89 ? -3.422 -7.321 6.743 1.00 95.19 89 SER A CA 1
ATOM 738 C C . SER A 1 89 ? -3.639 -7.704 5.279 1.00 95.19 89 SER A C 1
ATOM 740 O O . SER A 1 89 ? -2.659 -7.892 4.558 1.00 95.19 89 SER A O 1
ATOM 742 N N . ARG A 1 90 ? -4.897 -7.743 4.816 1.00 95.62 90 ARG A N 1
ATOM 743 C CA . ARG A 1 90 ? -5.230 -8.005 3.407 1.00 95.62 90 ARG A CA 1
ATOM 744 C C . ARG A 1 90 ? -4.607 -6.963 2.475 1.00 95.62 90 ARG A C 1
ATOM 746 O O . ARG A 1 90 ? -3.924 -7.321 1.521 1.00 95.62 90 ARG A O 1
ATOM 753 N N . LEU A 1 91 ? -4.807 -5.677 2.763 1.00 94.12 91 LEU A N 1
ATOM 754 C CA . LEU A 1 91 ? -4.260 -4.585 1.953 1.00 94.12 91 LEU A CA 1
ATOM 755 C C . LEU A 1 91 ? -2.728 -4.576 1.967 1.00 94.12 91 LEU A C 1
ATOM 757 O O . LEU A 1 91 ? -2.103 -4.335 0.938 1.00 94.12 91 LEU A O 1
ATOM 761 N N . GLU A 1 92 ? -2.114 -4.878 3.110 1.00 92.50 92 GLU A N 1
ATOM 762 C CA . GLU A 1 92 ? -0.660 -4.968 3.239 1.00 92.50 92 GLU A CA 1
ATOM 763 C C . GLU A 1 92 ? -0.081 -6.085 2.353 1.00 92.50 92 GLU A C 1
ATOM 765 O O . GLU A 1 92 ? 0.971 -5.913 1.736 1.00 92.50 92 GLU A O 1
ATOM 770 N N . GLU A 1 93 ? -0.770 -7.224 2.258 1.00 91.19 93 GLU A N 1
ATOM 771 C CA . GLU A 1 93 ? -0.409 -8.321 1.359 1.00 91.19 93 GLU A CA 1
ATOM 772 C C . GLU A 1 93 ? -0.617 -7.953 -0.115 1.00 91.19 93 GLU A C 1
ATOM 774 O O . GLU A 1 93 ? 0.282 -8.162 -0.927 1.00 91.19 93 GLU A O 1
ATOM 779 N N . GLU A 1 94 ? -1.747 -7.338 -0.469 1.00 90.50 94 GLU A N 1
ATOM 780 C CA . GLU A 1 94 ? -2.005 -6.874 -1.836 1.00 90.50 94 GLU A CA 1
ATOM 781 C C . GLU A 1 94 ? -0.957 -5.861 -2.315 1.00 90.50 94 GLU A C 1
ATOM 783 O O . GLU A 1 94 ? -0.482 -5.949 -3.449 1.00 90.50 94 GLU A O 1
ATOM 788 N N . ILE A 1 95 ? -0.573 -4.919 -1.449 1.00 90.81 95 ILE A N 1
ATOM 789 C CA . ILE A 1 95 ? 0.473 -3.931 -1.724 1.00 90.81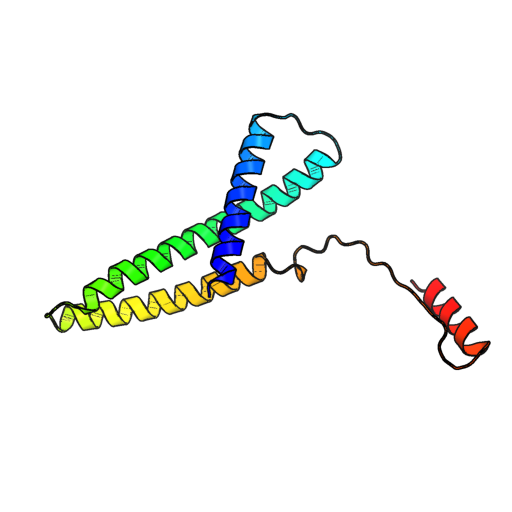 95 ILE A CA 1
ATOM 790 C C . ILE A 1 95 ? 1.831 -4.625 -1.863 1.00 90.81 95 ILE A C 1
ATOM 792 O O . ILE A 1 95 ? 2.546 -4.361 -2.826 1.00 90.81 95 ILE A O 1
ATOM 796 N N . ARG A 1 96 ? 2.185 -5.551 -0.960 1.00 87.50 96 ARG A N 1
ATOM 797 C CA . ARG A 1 96 ? 3.429 -6.334 -1.075 1.00 87.50 96 ARG A CA 1
ATOM 798 C C . ARG A 1 96 ? 3.499 -7.120 -2.378 1.00 87.50 96 ARG A C 1
ATOM 800 O O . ARG A 1 96 ? 4.537 -7.105 -3.034 1.00 87.50 96 ARG A O 1
ATOM 807 N N . ASN A 1 97 ? 2.405 -7.769 -2.759 1.00 85.62 97 ASN A N 1
ATOM 808 C CA . ASN A 1 97 ? 2.327 -8.530 -3.997 1.00 85.62 97 ASN A CA 1
ATOM 809 C C . ASN A 1 97 ? 2.492 -7.610 -5.206 1.00 85.62 97 ASN A C 1
ATOM 811 O O . ASN A 1 97 ? 3.292 -7.915 -6.080 1.00 85.62 97 ASN A O 1
ATOM 815 N N . ALA A 1 98 ? 1.821 -6.456 -5.224 1.00 84.25 98 ALA A N 1
ATOM 816 C CA . ALA A 1 98 ? 1.953 -5.481 -6.303 1.00 84.25 98 ALA A CA 1
ATOM 817 C C . ALA A 1 98 ? 3.366 -4.878 -6.411 1.00 84.25 98 ALA A C 1
ATOM 819 O O . ALA A 1 98 ? 3.806 -4.572 -7.506 1.00 84.25 98 ALA A O 1
ATOM 820 N N . ILE A 1 99 ? 4.086 -4.712 -5.301 1.00 80.31 99 ILE A N 1
ATOM 821 C CA . ILE A 1 99 ? 5.460 -4.180 -5.289 1.00 80.31 99 ILE A CA 1
ATOM 822 C C . ILE A 1 99 ? 6.494 -5.263 -5.643 1.00 80.31 99 ILE A C 1
ATOM 824 O O . ILE A 1 99 ? 7.620 -4.942 -6.033 1.00 80.31 99 ILE A O 1
ATOM 828 N N . SER A 1 100 ? 6.141 -6.545 -5.502 1.00 70.31 100 SER A N 1
ATOM 829 C CA . SER A 1 100 ? 7.089 -7.643 -5.664 1.00 70.31 100 SER A CA 1
ATOM 830 C C . SER A 1 100 ? 7.701 -7.643 -7.072 1.00 70.31 100 SER A C 1
ATOM 832 O O . SER A 1 100 ? 6.969 -7.644 -8.069 1.00 70.31 100 SER A O 1
ATOM 834 N N . PRO A 1 101 ? 9.043 -7.672 -7.179 1.00 55.50 101 PRO A N 1
ATOM 835 C CA . PRO A 1 101 ? 9.740 -7.563 -8.452 1.00 55.50 101 PRO A CA 1
ATOM 836 C C . PRO A 1 101 ? 9.349 -8.650 -9.454 1.00 55.50 101 PRO A C 1
ATOM 838 O O . PRO A 1 101 ? 9.454 -8.375 -10.642 1.00 55.50 101 PRO A O 1
ATOM 841 N N . ASP A 1 102 ? 8.853 -9.813 -9.010 1.00 52.00 102 ASP A N 1
ATOM 842 C CA . ASP A 1 102 ? 8.413 -10.931 -9.865 1.00 52.00 102 ASP A CA 1
ATOM 843 C C . ASP A 1 102 ? 7.261 -10.582 -10.822 1.00 52.00 102 ASP A C 1
ATOM 845 O O . ASP A 1 102 ? 7.168 -11.163 -11.901 1.00 52.00 102 ASP A O 1
ATOM 849 N N . LEU A 1 103 ? 6.412 -9.603 -10.489 1.00 47.50 103 LEU A N 1
ATOM 850 C CA . LEU A 1 103 ? 5.318 -9.163 -11.369 1.00 47.50 103 LEU A CA 1
ATOM 851 C C . LEU A 1 103 ? 5.722 -8.019 -12.316 1.00 47.50 103 LEU A C 1
ATOM 853 O O . LEU A 1 103 ? 4.995 -7.716 -13.262 1.00 47.50 103 LEU A O 1
ATOM 857 N N . HIS A 1 104 ? 6.899 -7.422 -12.103 1.00 49.38 104 HIS A N 1
ATOM 858 C CA . HIS A 1 104 ? 7.441 -6.311 -12.894 1.00 49.38 104 HIS A CA 1
ATOM 859 C C . HIS A 1 104 ? 8.690 -6.686 -13.699 1.00 49.38 104 HIS A C 1
ATOM 861 O O . HIS A 1 104 ? 9.421 -5.803 -14.156 1.00 49.38 104 HIS A O 1
ATOM 867 N N . ILE A 1 105 ? 8.953 -7.983 -13.895 1.00 45.91 105 ILE A N 1
ATOM 868 C CA . ILE A 1 105 ? 10.125 -8.451 -14.640 1.00 45.91 105 ILE A CA 1
ATOM 869 C C . ILE A 1 105 ? 9.903 -8.282 -16.143 1.00 45.91 105 ILE A C 1
ATOM 871 O O . ILE A 1 105 ? 9.541 -9.210 -16.856 1.00 45.91 105 ILE A O 1
ATOM 875 N N . ASP A 1 106 ? 10.226 -7.091 -16.628 1.00 51.91 106 ASP A N 1
ATOM 876 C CA . ASP A 1 106 ? 10.785 -6.906 -17.962 1.00 51.91 106 ASP A 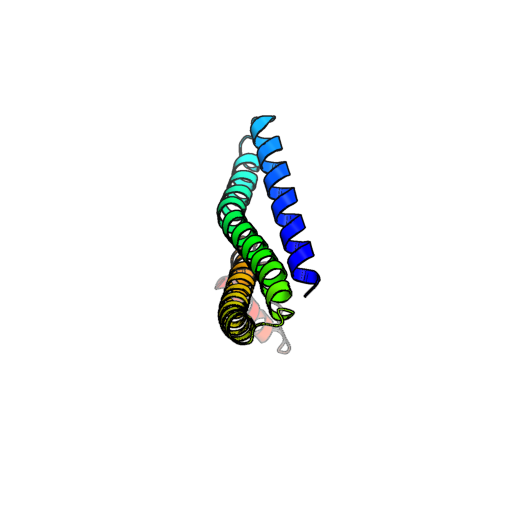CA 1
ATOM 877 C C . ASP A 1 106 ? 12.316 -6.887 -17.801 1.00 51.91 106 ASP A C 1
ATOM 879 O O . ASP A 1 106 ? 12.966 -5.841 -17.829 1.00 51.91 106 ASP A O 1
ATOM 883 N N . LYS A 1 107 ? 12.908 -8.047 -17.482 1.00 46.28 107 LYS A N 1
ATOM 884 C CA . LYS A 1 107 ? 14.368 -8.205 -17.429 1.00 46.28 107 LYS A CA 1
ATOM 885 C C . LYS A 1 107 ? 14.804 -9.126 -18.550 1.00 46.28 107 LYS A C 1
ATOM 887 O O . LYS A 1 107 ? 14.368 -10.271 -18.627 1.00 46.28 107 LYS A O 1
ATOM 892 N N . ASN A 1 108 ? 15.736 -8.641 -19.362 1.00 52.72 108 ASN A N 1
ATOM 893 C CA . ASN A 1 108 ? 16.558 -9.513 -20.187 1.00 52.72 108 ASN A CA 1
ATOM 894 C C . ASN A 1 108 ? 17.307 -10.482 -19.26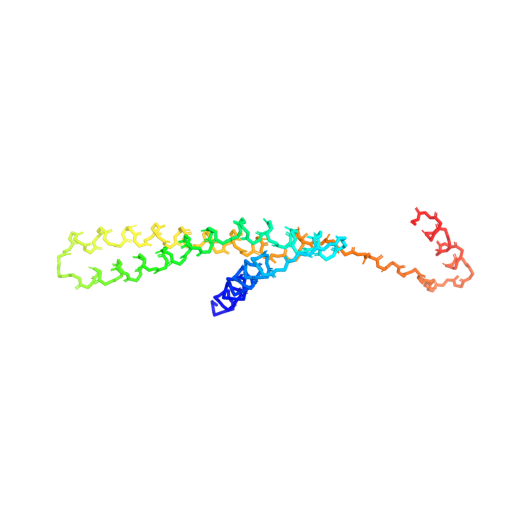4 1.00 52.72 108 ASN A C 1
ATOM 896 O O . ASN A 1 108 ? 17.938 -10.058 -18.292 1.00 52.72 108 ASN A O 1
ATOM 900 N N . ILE A 1 109 ? 17.221 -11.775 -19.560 1.00 61.50 109 ILE A N 1
ATOM 901 C CA . ILE A 1 109 ? 17.908 -12.820 -18.804 1.00 61.50 109 ILE A CA 1
ATOM 902 C C . ILE A 1 109 ? 19.204 -13.143 -19.544 1.00 61.50 109 ILE A C 1
ATOM 904 O O . ILE A 1 109 ? 19.181 -13.501 -20.719 1.00 61.50 109 ILE A O 1
ATOM 908 N N . PHE A 1 110 ? 20.338 -13.018 -18.856 1.00 66.19 110 PHE A N 1
ATOM 909 C CA . PHE A 1 110 ? 21.613 -13.528 -19.351 1.00 66.19 110 PHE A CA 1
ATOM 910 C C . PHE A 1 110 ? 21.763 -14.975 -18.898 1.00 66.19 110 PHE A C 1
ATOM 912 O O . PHE A 1 110 ? 21.891 -15.247 -17.704 1.00 66.19 110 PHE A O 1
ATOM 919 N N . MET A 1 111 ? 21.722 -15.898 -19.853 1.00 75.00 111 MET A N 1
ATOM 920 C CA . MET A 1 111 ? 21.957 -17.314 -19.604 1.00 75.00 111 MET A CA 1
ATOM 921 C C . MET A 1 111 ? 23.418 -17.635 -19.916 1.00 75.00 111 MET A C 1
ATOM 923 O O . MET A 1 111 ? 23.858 -17.504 -21.056 1.00 75.00 111 MET A O 1
ATOM 927 N N . GLU A 1 112 ? 24.178 -18.044 -18.900 1.00 81.12 112 GLU A N 1
ATOM 928 C CA . GLU A 1 112 ? 25.550 -18.515 -19.074 1.00 81.12 112 GLU A CA 1
ATOM 929 C C . GLU A 1 112 ? 25.594 -20.039 -18.955 1.00 81.12 112 GLU A C 1
ATOM 931 O O . GLU A 1 112 ? 25.266 -20.605 -17.911 1.00 81.12 112 GLU A O 1
ATOM 936 N N . ILE A 1 113 ? 26.023 -20.705 -20.027 1.00 84.44 113 ILE A N 1
ATOM 937 C CA . ILE A 1 113 ? 26.178 -22.159 -20.070 1.00 84.44 113 ILE A CA 1
ATOM 938 C C . ILE A 1 113 ? 27.673 -22.471 -19.993 1.00 84.44 113 ILE A C 1
ATOM 940 O O . ILE A 1 113 ? 28.445 -22.078 -20.867 1.00 84.44 113 ILE A O 1
ATOM 944 N N . ARG A 1 114 ? 28.089 -23.179 -18.938 1.00 85.94 114 ARG A N 1
ATOM 945 C CA . ARG A 1 114 ? 29.477 -23.621 -18.737 1.00 85.94 114 ARG A CA 1
ATOM 946 C C . ARG A 1 114 ? 29.548 -25.141 -18.710 1.00 85.94 114 ARG A C 1
ATOM 948 O O . ARG A 1 114 ? 28.735 -25.787 -18.054 1.00 85.94 114 ARG A O 1
ATOM 955 N N . ALA A 1 115 ? 30.553 -25.701 -19.377 1.00 86.00 115 ALA A N 1
ATOM 956 C CA . ALA A 1 115 ? 30.848 -27.123 -19.277 1.00 86.00 115 ALA A CA 1
ATOM 957 C C . ALA A 1 115 ? 31.309 -27.464 -17.849 1.00 86.00 115 ALA A C 1
ATOM 959 O O . ALA A 1 115 ? 32.190 -26.804 -17.293 1.00 86.00 115 ALA A O 1
ATOM 960 N N . GLY A 1 116 ? 30.685 -28.479 -17.252 1.00 83.56 116 GLY A N 1
ATOM 961 C CA . GLY A 1 116 ? 31.081 -29.025 -15.953 1.00 83.56 116 GLY A CA 1
ATOM 962 C C . GLY A 1 116 ? 32.266 -29.992 -16.058 1.00 83.56 116 GLY A C 1
ATOM 963 O O . GLY A 1 116 ? 32.995 -30.021 -17.050 1.00 83.56 116 GLY A O 1
ATOM 964 N N . ALA A 1 117 ? 32.458 -30.830 -15.037 1.00 75.50 117 ALA A N 1
ATOM 965 C CA . ALA A 1 117 ? 33.437 -31.915 -15.103 1.00 75.50 117 ALA A CA 1
ATOM 966 C C . ALA A 1 117 ? 32.981 -32.993 -16.107 1.00 75.50 117 ALA A C 1
ATOM 968 O O . ALA A 1 117 ? 31.816 -33.383 -16.106 1.00 75.50 117 ALA A O 1
ATOM 969 N N . GLY A 1 118 ? 33.897 -33.463 -16.958 1.00 76.06 118 GLY A N 1
ATOM 970 C CA . GLY A 1 118 ? 33.589 -34.380 -18.069 1.00 76.06 118 GLY A CA 1
ATOM 971 C C . GLY A 1 118 ? 34.321 -34.056 -19.376 1.00 76.06 118 GLY A C 1
ATOM 972 O O . GLY A 1 118 ? 34.182 -34.781 -20.353 1.00 76.06 118 GLY A O 1
ATOM 973 N N . GLY A 1 119 ? 35.122 -32.984 -19.408 1.00 81.50 119 GLY A N 1
ATOM 974 C CA . GLY A 1 119 ? 36.012 -32.682 -20.531 1.00 81.50 119 GLY A CA 1
ATOM 975 C C . GLY A 1 119 ? 35.259 -32.383 -21.831 1.00 81.50 119 GLY A C 1
ATOM 976 O O .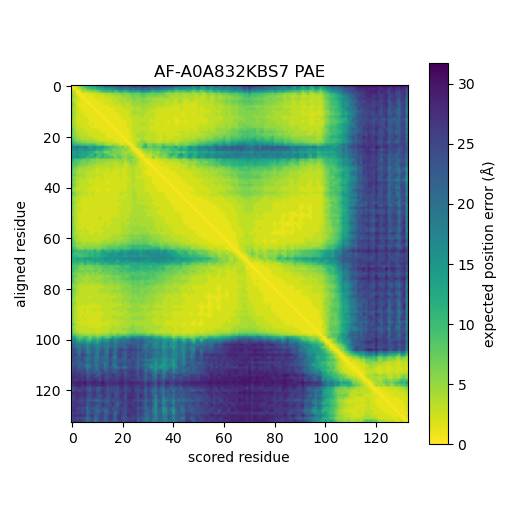 GLY A 1 119 ? 34.432 -31.469 -21.887 1.00 81.50 119 GLY A O 1
ATOM 977 N N . GLU A 1 120 ? 35.572 -33.136 -22.884 1.00 82.62 120 GLU A N 1
ATOM 978 C CA . GLU A 1 120 ? 35.049 -32.908 -24.236 1.00 82.62 120 GLU A CA 1
ATOM 979 C C . GLU A 1 120 ? 33.542 -33.200 -24.335 1.00 82.62 120 GLU A C 1
ATOM 981 O O . GLU A 1 120 ? 32.802 -32.423 -24.935 1.00 82.62 120 GLU A O 1
ATOM 986 N N . GLU A 1 121 ? 33.054 -34.233 -23.642 1.00 85.19 121 GLU A N 1
ATOM 987 C CA . GLU A 1 121 ? 31.632 -34.610 -23.629 1.00 85.19 121 GLU A CA 1
ATOM 988 C C . GLU A 1 121 ? 30.766 -33.551 -22.929 1.00 85.19 121 GLU A C 1
ATOM 990 O O . GLU A 1 121 ? 29.704 -33.174 -23.426 1.00 85.19 121 GLU A O 1
ATOM 995 N N . ALA A 1 122 ? 31.257 -32.991 -21.818 1.00 86.06 122 ALA A N 1
ATOM 996 C CA . ALA A 1 122 ? 30.585 -31.897 -21.112 1.00 86.06 122 ALA A CA 1
ATOM 997 C C . ALA A 1 122 ? 30.529 -30.609 -21.952 1.00 86.06 122 ALA A C 1
ATOM 999 O O . ALA A 1 122 ? 29.569 -29.842 -21.855 1.00 86.06 122 ALA A O 1
ATOM 1000 N N . SER A 1 123 ? 31.538 -30.383 -22.797 1.00 87.25 123 SER A N 1
ATOM 1001 C CA . SER A 1 123 ? 31.586 -29.240 -23.716 1.00 87.25 123 SER A CA 1
ATOM 1002 C C . SER A 1 123 ? 30.626 -29.416 -24.891 1.00 87.25 123 SER A C 1
ATOM 1004 O O . SER A 1 123 ? 29.951 -28.463 -25.281 1.00 87.25 123 SER A O 1
ATOM 1006 N N . LEU A 1 124 ? 30.512 -30.638 -25.420 1.00 86.38 124 LEU A N 1
ATOM 1007 C CA . LEU A 1 124 ? 29.574 -30.957 -26.493 1.00 86.38 124 LEU A CA 1
ATOM 1008 C C . LEU A 1 124 ? 28.122 -30.792 -26.021 1.00 86.38 124 LEU A C 1
ATOM 1010 O O . LEU A 1 124 ? 27.325 -30.144 -26.695 1.00 86.38 124 LEU A O 1
ATOM 1014 N N . PHE A 1 125 ? 27.819 -31.270 -24.812 1.00 84.75 125 PHE A N 1
ATOM 1015 C CA . PHE A 1 125 ? 26.502 -31.124 -24.196 1.00 84.75 125 PHE A CA 1
ATOM 1016 C C . PHE A 1 125 ? 26.158 -29.663 -23.857 1.00 84.75 125 PHE A C 1
ATOM 1018 O O . PHE A 1 125 ? 25.036 -29.216 -24.088 1.00 84.75 125 PHE A O 1
ATOM 1025 N N . ALA A 1 126 ? 27.126 -28.877 -23.371 1.00 86.69 126 ALA A N 1
ATOM 1026 C CA . ALA A 1 126 ? 26.950 -27.436 -23.178 1.00 86.69 126 ALA A CA 1
ATOM 1027 C C . ALA A 1 126 ? 26.643 -26.712 -24.504 1.00 86.69 126 ALA A C 1
ATOM 1029 O O . ALA A 1 126 ? 25.791 -25.825 -24.541 1.00 86.69 126 ALA A O 1
ATOM 1030 N N . ALA A 1 127 ? 27.293 -27.116 -25.600 1.00 86.56 127 ALA A N 1
ATOM 1031 C CA . ALA A 1 127 ? 27.018 -26.580 -26.929 1.00 86.56 127 ALA A CA 1
ATOM 1032 C C . ALA A 1 127 ? 25.636 -26.996 -27.460 1.00 86.56 127 ALA A C 1
ATOM 1034 O O . ALA A 1 127 ? 24.996 -26.208 -28.154 1.00 86.56 127 ALA A O 1
ATOM 1035 N N . ASP A 1 128 ? 25.162 -28.199 -27.131 1.00 87.38 128 ASP A N 1
ATOM 1036 C CA . ASP A 1 128 ? 23.796 -28.626 -27.447 1.00 87.38 128 ASP A CA 1
ATOM 1037 C C . ASP A 1 128 ? 22.758 -27.789 -26.693 1.00 87.38 128 ASP A C 1
ATOM 1039 O O . ASP A 1 128 ? 21.831 -27.277 -27.317 1.00 87.38 128 ASP A O 1
ATOM 1043 N N . LEU A 1 129 ? 22.950 -27.552 -25.390 1.00 84.12 129 LEU A N 1
ATOM 1044 C CA . LEU A 1 129 ? 22.070 -26.683 -24.599 1.00 84.12 129 LEU A CA 1
ATOM 1045 C C . LEU A 1 129 ? 22.060 -25.245 -25.124 1.00 84.12 129 LEU A C 1
ATOM 1047 O O . LEU A 1 129 ? 20.995 -24.651 -25.238 1.00 84.12 129 LEU A 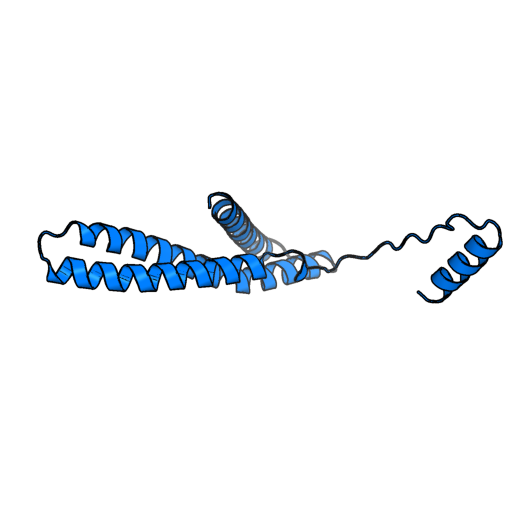O 1
ATOM 1051 N N . PHE A 1 130 ? 23.218 -24.706 -25.510 1.00 86.38 130 PHE A N 1
ATOM 1052 C CA . PHE A 1 130 ? 23.302 -23.377 -26.119 1.00 86.38 130 PHE A CA 1
ATOM 1053 C C . PHE A 1 130 ? 22.592 -23.290 -27.475 1.00 86.38 130 PHE A C 1
ATOM 1055 O O . PHE A 1 130 ? 22.153 -22.222 -27.864 1.00 86.38 130 PHE A O 1
ATOM 1062 N N . ARG A 1 131 ? 22.483 -24.390 -28.226 1.00 84.38 131 ARG A N 1
ATOM 1063 C CA . ARG A 1 131 ? 21.722 -24.405 -29.486 1.00 84.38 131 ARG A CA 1
ATOM 1064 C C . ARG A 1 131 ? 20.215 -24.522 -29.275 1.00 84.38 131 ARG A C 1
ATOM 1066 O O . ARG A 1 131 ? 19.457 -24.178 -30.177 1.00 84.38 131 ARG A O 1
ATOM 1073 N N . MET A 1 132 ? 19.789 -25.072 -28.140 1.00 82.12 132 MET A N 1
ATOM 1074 C CA . MET A 1 132 ? 18.374 -25.261 -27.819 1.00 82.12 132 MET A CA 1
ATOM 1075 C C . MET A 1 132 ? 17.686 -23.977 -27.346 1.00 82.12 132 MET A C 1
ATOM 1077 O O . MET A 1 132 ? 16.469 -23.872 -27.501 1.00 82.12 132 MET A O 1
ATOM 1081 N N . TYR A 1 133 ? 18.446 -23.049 -26.764 1.00 68.38 133 TYR A N 1
ATOM 1082 C CA . TYR A 1 133 ? 17.964 -21.808 -26.153 1.00 68.38 133 TYR A CA 1
ATOM 1083 C C . TYR A 1 133 ? 18.536 -20.585 -26.866 1.00 68.38 133 TYR A C 1
ATOM 1085 O O . TYR A 1 133 ? 17.791 -19.586 -26.977 1.00 68.38 133 TYR A O 1
#

Sequence (133 aa):
MEGILTEIEKFENRYRELNELFARSNFQGKELAEYAREFAFLEKLIPKIQEYKKVLKEIEDTATLISSEEKEIKTLASQELQKLEESKSRLEEEIRNAISPDLHIDKNIFMEIRAGAGGEEASLFAADLFRMY

Solvent-accessible surface area (backbone atoms only — not comparable to full-atom values): 7691 Å² total; per-residue (Å²): 120,71,67,60,56,56,51,51,51,51,53,52,51,48,48,50,50,50,54,52,46,62,74,76,48,88,70,60,73,68,60,34,57,50,53,50,52,54,46,60,51,42,68,65,46,50,60,53,53,54,51,42,54,49,41,55,48,51,40,56,61,39,57,60,41,50,73,46,90,48,69,68,56,26,54,53,31,52,57,50,43,53,54,39,52,54,50,42,55,52,44,53,48,55,50,50,57,72,67,35,62,84,83,67,68,88,66,90,79,87,83,83,82,72,56,61,93,61,62,69,63,26,41,53,52,35,51,50,54,62,70,77,106

Radius of gyration: 24.86 Å; Cα contacts (8 Å, |Δi|>4): 61; chains: 1; bounding box: 57×54×60 Å

Secondary structure (DSSP, 8-state):
-HHHHHHHHHHHHHHHHHHHHHHH----HHHHHHHHHHHHHHHHHHHHHHHHHHHHHHHHHHHHHTT-S-HHHHHHHHHHHHHHHHHHHHHHHHHHHHH-GGGS------------SSHHHHHHHHHHHHHH-